Protein AF-A0A849GVB8-F1 (afdb_monomer_lite)

Sequence (50 aa):
EFRALDLKRVAASMRAARMADLRNVYSASDAAEAGFEAYDSIGRRPYPDR

Foldseek 3Di:
DPQDDQLLVVQVPDPAQEEEDAPPNDDQVVNVVSPHQWYYYPPDQIPVRD

Structure (mmCIF, N/CA/C/O backbone):
data_AF-A0A849GVB8-F1
#
_entry.id   AF-A0A849GVB8-F1
#
loop_
_atom_site.group_PDB
_atom_site.id
_atom_site.type_symbol
_atom_site.label_atom_id
_atom_site.label_alt_id
_atom_site.label_comp_id
_atom_site.label_asym_id
_atom_site.label_entity_id
_atom_site.label_seq_id
_atom_site.pdbx_PDB_ins_code
_atom_site.Cartn_x
_atom_site.Cartn_y
_atom_site.Cartn_z
_atom_site.occupancy
_atom_site.B_iso_or_equiv
_atom_site.auth_seq_id
_atom_site.auth_comp_id
_atom_site.auth_asym_id
_atom_site.auth_atom_id
_atom_site.pdbx_PDB_model_num
ATOM 1 N N . GLU A 1 1 ? -1.968 14.311 -5.645 1.00 48.28 1 GLU A N 1
ATOM 2 C CA . GLU A 1 1 ? -1.041 13.159 -5.599 1.00 48.28 1 GLU A CA 1
ATOM 3 C C . GLU A 1 1 ? -1.585 12.118 -4.621 1.00 48.28 1 GLU A C 1
ATOM 5 O O . GLU A 1 1 ? -2.178 12.530 -3.637 1.00 48.28 1 GLU A O 1
ATOM 10 N N . PHE A 1 2 ? -1.417 10.811 -4.864 1.00 58.28 2 PHE A N 1
ATOM 11 C CA . PHE A 1 2 ? -1.847 9.727 -3.948 1.00 58.28 2 PHE A CA 1
ATOM 12 C C . PHE A 1 2 ? -0.760 9.334 -2.931 1.00 58.28 2 PHE A C 1
ATOM 14 O O . PHE A 1 2 ? -0.703 8.204 -2.455 1.00 58.28 2 PHE A O 1
ATOM 21 N N . ARG A 1 3 ? 0.150 10.252 -2.607 1.00 57.28 3 ARG A N 1
ATOM 22 C CA . ARG A 1 3 ? 1.103 10.033 -1.519 1.00 57.28 3 ARG A CA 1
ATOM 23 C C . ARG A 1 3 ? 0.354 10.325 -0.210 1.00 57.28 3 ARG A C 1
ATOM 25 O O . ARG A 1 3 ? -0.237 11.392 -0.099 1.00 57.28 3 ARG A O 1
ATOM 32 N N . ALA A 1 4 ? 0.364 9.367 0.724 1.00 72.25 4 ALA A N 1
ATOM 33 C CA . ALA A 1 4 ? -0.306 9.386 2.040 1.00 72.25 4 ALA A CA 1
ATOM 34 C C . ALA A 1 4 ? -1.796 8.966 2.121 1.00 72.25 4 ALA A C 1
ATOM 36 O O . ALA A 1 4 ? -2.536 9.485 2.955 1.00 72.25 4 ALA A O 1
ATOM 37 N N . LEU A 1 5 ? -2.251 7.992 1.321 1.00 84.50 5 LEU A N 1
ATOM 38 C CA . LEU A 1 5 ? -3.481 7.266 1.678 1.00 84.50 5 LEU A CA 1
ATOM 39 C C . LEU A 1 5 ? -3.261 6.445 2.957 1.00 84.50 5 LEU A C 1
ATOM 41 O O . LEU A 1 5 ? -2.221 5.808 3.121 1.00 84.50 5 LEU A O 1
ATOM 45 N N . ASP A 1 6 ? -4.270 6.412 3.825 1.00 92.69 6 ASP A N 1
ATOM 46 C CA . ASP A 1 6 ? -4.323 5.473 4.945 1.00 92.69 6 ASP A CA 1
ATOM 47 C C . ASP A 1 6 ? -4.640 4.069 4.411 1.00 92.69 6 ASP A C 1
ATOM 49 O O . ASP A 1 6 ? -5.798 3.713 4.169 1.00 92.69 6 ASP A O 1
ATOM 53 N N . LEU A 1 7 ? -3.587 3.279 4.194 1.00 94.38 7 LEU A N 1
ATOM 54 C CA . LEU A 1 7 ? -3.696 1.937 3.628 1.00 94.38 7 LEU A CA 1
ATOM 55 C C . LEU A 1 7 ? -4.511 0.984 4.511 1.00 94.38 7 LEU A C 1
ATOM 57 O O . LEU A 1 7 ? -5.214 0.129 3.975 1.00 94.38 7 LEU A O 1
ATOM 61 N N . LYS A 1 8 ? -4.483 1.156 5.839 1.00 96.25 8 LYS A N 1
ATOM 62 C CA . LYS A 1 8 ? -5.251 0.317 6.773 1.00 96.25 8 LYS A CA 1
ATOM 63 C C . LYS A 1 8 ? -6.743 0.554 6.603 1.00 96.25 8 LYS A C 1
ATOM 65 O O . LYS A 1 8 ? -7.523 -0.394 6.528 1.00 96.25 8 LYS A O 1
ATOM 70 N N . ARG A 1 9 ? -7.146 1.823 6.479 1.00 96.69 9 ARG A N 1
ATOM 71 C CA . ARG A 1 9 ? -8.542 2.182 6.198 1.00 96.69 9 ARG A CA 1
ATOM 72 C C . ARG A 1 9 ? -9.014 1.618 4.856 1.00 96.69 9 ARG A C 1
ATOM 74 O O . ARG A 1 9 ? -10.166 1.202 4.755 1.00 96.69 9 ARG A O 1
ATOM 81 N N . VAL A 1 10 ? -8.153 1.622 3.836 1.00 95.44 10 VAL A N 1
ATOM 82 C CA . VAL A 1 10 ? -8.483 1.055 2.519 1.00 95.44 10 VAL A CA 1
ATOM 83 C C . VAL A 1 10 ? -8.657 -0.459 2.613 1.00 95.44 10 VAL A C 1
ATOM 85 O O . VAL A 1 10 ? -9.689 -0.962 2.186 1.00 95.44 10 VAL A O 1
ATOM 88 N N . ALA A 1 11 ? -7.707 -1.181 3.211 1.00 97.06 11 ALA A N 1
ATOM 89 C CA . ALA A 1 11 ? -7.809 -2.631 3.368 1.00 97.06 11 ALA A CA 1
ATOM 90 C C . ALA A 1 11 ? -9.088 -3.034 4.123 1.00 97.06 11 ALA A C 1
ATOM 92 O O . ALA A 1 11 ? -9.826 -3.907 3.670 1.00 97.06 11 ALA A O 1
ATOM 93 N N . ALA A 1 12 ? -9.402 -2.335 5.219 1.00 97.38 12 ALA A N 1
ATOM 94 C CA . ALA A 1 12 ? -10.570 -2.615 6.054 1.00 97.38 12 ALA A CA 1
ATOM 95 C C . ALA A 1 12 ? -11.923 -2.391 5.352 1.00 97.38 12 ALA A C 1
ATOM 97 O O . ALA A 1 12 ? -12.930 -2.949 5.785 1.00 97.38 12 ALA A O 1
ATOM 98 N N . SER A 1 13 ? -11.977 -1.572 4.296 1.00 97.12 13 SER A N 1
ATOM 99 C CA . SER A 1 13 ? -13.218 -1.312 3.554 1.00 97.12 13 SER A CA 1
ATOM 100 C C . SER A 1 13 ? -13.430 -2.252 2.364 1.00 97.12 13 SER A C 1
ATOM 102 O O . SER A 1 13 ? -14.510 -2.256 1.768 1.00 97.12 13 SER A O 1
ATOM 104 N N . MET A 1 14 ? -12.426 -3.053 2.000 1.00 97.19 14 MET A N 1
ATOM 105 C CA . MET A 1 14 ? -12.496 -3.955 0.855 1.00 97.19 14 MET A CA 1
ATOM 106 C C . MET A 1 14 ? -13.117 -5.299 1.232 1.00 97.19 14 MET A C 1
ATOM 108 O O . MET A 1 14 ? -12.797 -5.894 2.254 1.00 97.19 14 MET A O 1
ATOM 112 N N . ARG A 1 15 ? -13.955 -5.843 0.339 1.00 98.00 15 ARG A N 1
ATOM 113 C CA . ARG A 1 15 ? -14.488 -7.211 0.482 1.00 98.00 15 ARG A CA 1
ATOM 114 C C . ARG A 1 15 ? -13.387 -8.279 0.422 1.00 98.00 15 ARG A C 1
ATOM 116 O O . ARG A 1 15 ? -13.515 -9.318 1.056 1.00 98.00 15 ARG A O 1
ATOM 123 N N . ALA A 1 16 ? -12.365 -8.041 -0.393 1.00 97.12 16 ALA A N 1
ATOM 124 C CA . ALA A 1 16 ? -11.145 -8.834 -0.470 1.00 97.12 16 ALA A CA 1
ATOM 125 C C . ALA A 1 16 ? -9.993 -7.844 -0.621 1.00 97.12 16 ALA A C 1
ATOM 127 O O . ALA A 1 16 ? -9.904 -7.158 -1.644 1.00 97.12 16 ALA A O 1
ATOM 128 N N . ALA A 1 17 ? -9.163 -7.715 0.408 1.00 97.62 17 ALA A N 1
ATOM 129 C CA . ALA A 1 17 ? -8.134 -6.687 0.469 1.00 97.62 17 ALA A CA 1
ATOM 130 C C . ALA A 1 17 ? -6.944 -7.071 -0.421 1.00 97.62 17 ALA A C 1
ATOM 132 O O . ALA A 1 17 ? -5.925 -7.546 0.058 1.00 97.62 17 ALA A O 1
ATOM 133 N N . ARG A 1 18 ? -7.059 -6.890 -1.740 1.00 97.50 18 ARG A N 1
ATOM 134 C CA . ARG A 1 18 ? -5.980 -7.155 -2.707 1.00 97.50 18 ARG A CA 1
ATOM 135 C C . ARG A 1 18 ? -5.614 -5.875 -3.441 1.00 97.50 18 ARG A C 1
ATOM 137 O O . ARG A 1 18 ? -6.482 -5.243 -4.036 1.00 97.50 18 ARG A O 1
ATOM 144 N N . MET A 1 19 ? -4.345 -5.495 -3.394 1.00 96.31 19 MET A N 1
ATOM 145 C CA . MET A 1 19 ? -3.844 -4.249 -3.966 1.00 96.31 19 MET A CA 1
ATOM 146 C C . MET A 1 19 ? -3.131 -4.499 -5.294 1.00 96.31 19 MET A C 1
ATOM 148 O O . MET A 1 19 ? -2.269 -5.367 -5.389 1.00 96.31 19 MET A O 1
ATOM 152 N N . ALA A 1 20 ? -3.451 -3.687 -6.299 1.00 96.25 20 ALA A N 1
ATOM 153 C CA . ALA A 1 20 ? -2.671 -3.571 -7.524 1.00 96.25 20 ALA A CA 1
ATOM 154 C C . ALA A 1 20 ? -2.099 -2.150 -7.610 1.00 96.25 20 ALA A C 1
ATOM 156 O O . ALA A 1 20 ? -2.858 -1.180 -7.671 1.00 96.25 20 ALA A O 1
ATOM 157 N N . ASP A 1 21 ? -0.774 -2.025 -7.612 1.00 94.81 21 ASP A N 1
ATOM 158 C CA . ASP A 1 21 ? -0.071 -0.750 -7.724 1.00 94.81 21 ASP A CA 1
ATOM 159 C C . ASP A 1 21 ? 0.610 -0.616 -9.090 1.00 94.81 21 ASP A C 1
ATOM 161 O O . ASP A 1 21 ? 1.694 -1.136 -9.355 1.00 94.81 21 ASP A O 1
ATOM 165 N N . LEU A 1 22 ? -0.037 0.145 -9.970 1.00 95.31 22 LEU A N 1
ATOM 166 C CA . LEU A 1 22 ? 0.433 0.387 -11.335 1.00 95.31 22 LEU A CA 1
ATOM 167 C C . LEU A 1 22 ? 1.479 1.507 -11.430 1.00 95.31 22 LEU A C 1
ATOM 169 O O . LEU A 1 22 ? 1.990 1.784 -12.514 1.00 95.31 22 LEU A O 1
ATOM 173 N N . ARG A 1 23 ? 1.767 2.196 -10.319 1.00 93.56 23 ARG A N 1
ATOM 174 C CA . ARG A 1 23 ? 2.684 3.345 -10.271 1.00 93.56 23 ARG A CA 1
ATOM 175 C C . ARG A 1 23 ? 3.852 3.142 -9.320 1.00 93.56 23 ARG A C 1
ATOM 177 O O . ARG A 1 23 ? 4.691 4.039 -9.232 1.00 93.56 23 ARG A O 1
ATOM 184 N N . ASN A 1 24 ? 3.929 1.987 -8.664 1.00 93.31 24 ASN A N 1
ATOM 185 C CA . ASN A 1 24 ? 5.016 1.630 -7.764 1.00 93.31 24 ASN A CA 1
ATOM 186 C C . ASN A 1 24 ? 5.187 2.640 -6.605 1.00 93.31 24 ASN A C 1
ATOM 188 O O . ASN A 1 24 ? 6.313 2.930 -6.188 1.00 93.31 24 ASN A O 1
ATOM 192 N N . VAL A 1 25 ? 4.067 3.192 -6.123 1.00 93.19 25 VAL A N 1
ATOM 193 C CA . VAL A 1 25 ? 3.967 4.167 -5.024 1.00 93.19 25 VAL A CA 1
ATOM 194 C C . VAL A 1 25 ? 4.144 3.503 -3.661 1.00 93.19 25 VAL A C 1
ATOM 196 O O . VAL A 1 25 ? 4.720 4.126 -2.771 1.00 93.19 25 VAL A O 1
ATOM 199 N N . TYR A 1 26 ? 3.677 2.267 -3.500 1.00 93.06 26 TYR A N 1
ATOM 200 C CA . TYR A 1 26 ? 3.775 1.505 -2.259 1.00 93.06 26 TYR A CA 1
ATOM 201 C C . TYR A 1 26 ? 4.773 0.353 -2.397 1.00 93.06 26 TYR A C 1
ATOM 203 O O . TYR A 1 26 ? 5.257 0.027 -3.488 1.00 93.06 26 TYR A O 1
ATOM 211 N N . SER A 1 27 ? 5.133 -0.236 -1.262 1.00 93.94 27 SER A N 1
ATOM 212 C CA . SER A 1 27 ? 5.916 -1.465 -1.205 1.00 93.94 27 SER A CA 1
ATOM 213 C C . SER A 1 27 ? 5.034 -2.653 -0.820 1.00 93.94 27 SER A C 1
ATOM 215 O O . SER A 1 27 ? 3.973 -2.494 -0.213 1.00 93.94 27 SER A O 1
ATOM 217 N N . ALA A 1 28 ? 5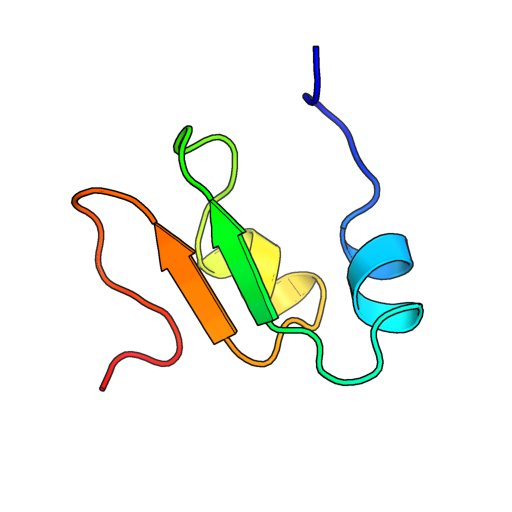.494 -3.864 -1.141 1.00 95.38 28 ALA A N 1
ATOM 218 C CA . ALA A 1 28 ? 4.809 -5.088 -0.732 1.00 95.38 28 ALA A CA 1
ATOM 219 C C . ALA A 1 28 ? 4.730 -5.225 0.800 1.00 95.38 28 ALA A C 1
ATOM 221 O O . ALA A 1 28 ? 3.730 -5.728 1.308 1.00 95.38 28 ALA A O 1
ATOM 222 N N . SER A 1 29 ? 5.745 -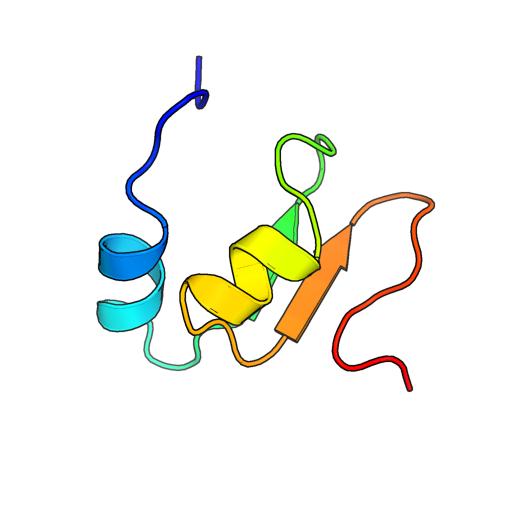4.750 1.538 1.00 95.31 29 SER A N 1
ATOM 223 C CA . SER A 1 29 ? 5.727 -4.748 3.005 1.00 95.31 29 SER A CA 1
ATOM 224 C C . SER A 1 29 ? 4.680 -3.788 3.558 1.00 95.31 29 SER A C 1
ATOM 226 O O . SER A 1 29 ? 3.909 -4.198 4.417 1.00 95.31 29 SER A O 1
ATOM 228 N N . ASP A 1 30 ? 4.575 -2.566 3.024 1.00 95.12 30 ASP A N 1
ATOM 229 C CA . ASP A 1 30 ? 3.567 -1.599 3.488 1.00 95.12 30 ASP A CA 1
ATOM 230 C C . ASP A 1 30 ? 2.144 -2.124 3.252 1.00 95.12 30 ASP A C 1
ATOM 232 O O . ASP A 1 30 ? 1.265 -1.974 4.101 1.00 95.12 30 ASP A O 1
ATOM 236 N N . ALA A 1 31 ? 1.910 -2.770 2.104 1.00 95.31 31 ALA A N 1
ATOM 237 C CA . ALA A 1 31 ? 0.629 -3.399 1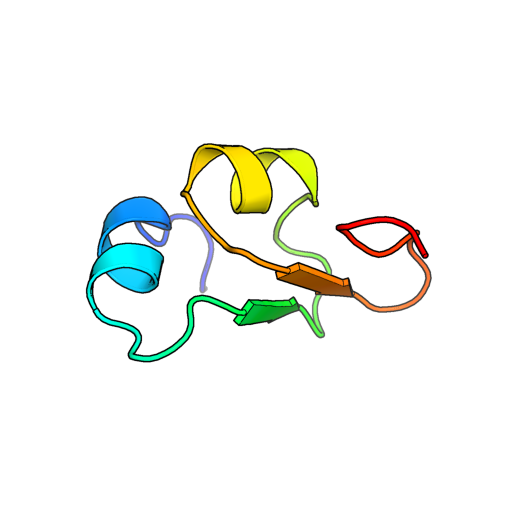.802 1.00 95.31 31 ALA A CA 1
ATOM 238 C C . ALA A 1 31 ? 0.332 -4.575 2.752 1.00 95.31 31 ALA A C 1
ATOM 240 O O . ALA A 1 31 ? -0.784 -4.685 3.262 1.00 95.31 31 ALA A O 1
ATOM 241 N N . ALA A 1 32 ? 1.320 -5.423 3.049 1.00 96.06 32 ALA A N 1
ATOM 242 C CA . ALA A 1 32 ? 1.158 -6.516 4.006 1.00 96.06 32 ALA A CA 1
ATOM 243 C C . ALA A 1 32 ? 0.866 -5.995 5.428 1.00 96.06 32 ALA A C 1
ATOM 245 O O . ALA A 1 32 ? -0.084 -6.443 6.069 1.00 96.06 32 ALA A O 1
ATOM 246 N N . GLU A 1 33 ? 1.618 -4.999 5.902 1.00 96.62 33 GLU A N 1
ATOM 247 C CA . GLU A 1 33 ? 1.418 -4.360 7.212 1.00 96.62 33 GLU A CA 1
ATOM 248 C C . GLU A 1 33 ? 0.070 -3.634 7.327 1.00 96.62 33 GLU A C 1
ATOM 250 O O . GLU A 1 33 ? -0.503 -3.526 8.415 1.00 96.62 33 GLU A O 1
ATOM 255 N N . ALA A 1 34 ? -0.463 -3.146 6.206 1.00 96.44 34 ALA A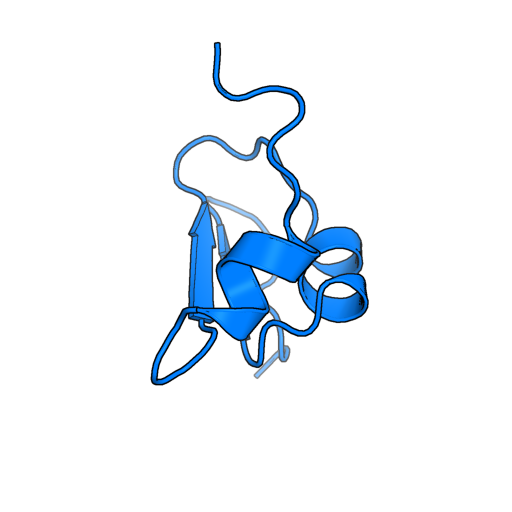 N 1
ATOM 256 C CA . ALA A 1 34 ? -1.788 -2.543 6.138 1.00 96.44 34 ALA A CA 1
ATOM 257 C C . ALA A 1 34 ? -2.939 -3.565 6.142 1.00 96.44 34 ALA A C 1
ATOM 259 O O . ALA A 1 34 ? -4.091 -3.165 6.314 1.00 96.44 34 ALA A O 1
ATOM 260 N N . GLY A 1 35 ? -2.644 -4.860 5.993 1.00 97.00 35 GLY A N 1
ATOM 261 C CA . GLY A 1 35 ? -3.628 -5.942 6.031 1.00 97.00 35 GLY A CA 1
ATOM 262 C C . GLY A 1 35 ? -4.156 -6.378 4.664 1.00 97.00 35 GLY A C 1
ATOM 263 O O . GLY A 1 35 ? -5.209 -7.010 4.600 1.00 97.00 35 GLY A O 1
ATOM 264 N N . PHE A 1 36 ? -3.460 -6.055 3.569 1.00 97.69 36 PHE A N 1
ATOM 265 C CA . PHE A 1 36 ? -3.794 -6.623 2.265 1.00 97.69 36 PHE A CA 1
ATOM 266 C C . PHE A 1 36 ? -3.404 -8.107 2.206 1.00 97.69 36 PHE A C 1
ATOM 268 O O . PHE A 1 36 ? -2.297 -8.487 2.567 1.00 97.69 36 PHE A O 1
ATOM 275 N N . GLU A 1 37 ? -4.307 -8.946 1.701 1.00 97.81 37 GLU A N 1
ATOM 276 C CA . GLU A 1 37 ? -4.102 -10.373 1.429 1.00 97.81 37 GLU A CA 1
ATOM 277 C C . GLU A 1 37 ? -3.137 -10.621 0.268 1.00 97.81 37 GLU A C 1
ATOM 279 O O . GLU A 1 37 ? -2.557 -11.698 0.173 1.00 97.81 37 GLU A O 1
ATOM 284 N N . ALA A 1 38 ? -3.042 -9.669 -0.663 1.00 97.75 38 ALA A N 1
ATOM 285 C CA . ALA A 1 38 ? -2.162 -9.737 -1.818 1.00 97.75 38 ALA A CA 1
ATOM 286 C C . ALA A 1 38 ? -1.809 -8.334 -2.320 1.00 97.75 38 ALA A C 1
ATOM 288 O O . ALA A 1 38 ? -2.616 -7.406 -2.227 1.00 97.75 38 ALA A O 1
ATOM 289 N N . TYR A 1 39 ? -0.620 -8.205 -2.892 1.00 97.50 39 TYR A N 1
ATOM 290 C CA . TYR A 1 39 ? -0.090 -7.003 -3.506 1.00 97.50 39 TYR A CA 1
ATOM 291 C C . TYR A 1 39 ? 0.654 -7.369 -4.791 1.00 97.50 39 TYR A C 1
ATOM 293 O O . TYR A 1 39 ? 1.524 -8.240 -4.785 1.00 97.50 39 TYR A O 1
ATOM 301 N N . ASP A 1 40 ? 0.335 -6.677 -5.878 1.00 97.62 40 ASP A N 1
ATOM 302 C CA . ASP A 1 40 ? 1.035 -6.811 -7.151 1.00 97.62 40 ASP A CA 1
ATOM 303 C C . ASP A 1 40 ? 1.418 -5.435 -7.698 1.00 97.62 40 ASP A C 1
ATOM 305 O O . ASP A 1 40 ? 0.697 -4.450 -7.513 1.00 97.62 40 ASP A O 1
ATOM 309 N N . SER A 1 41 ? 2.576 -5.357 -8.348 1.00 96.69 41 SER A N 1
ATOM 310 C CA . SER A 1 41 ? 3.093 -4.105 -8.889 1.00 96.69 41 SER A CA 1
ATOM 311 C C . SER A 1 41 ? 4.051 -4.319 -10.050 1.00 96.69 41 SER A C 1
ATOM 313 O O . SER A 1 41 ? 4.662 -5.375 -10.208 1.00 96.69 41 SER A O 1
ATOM 315 N N . ILE A 1 42 ? 4.184 -3.298 -10.891 1.00 96.88 42 ILE A N 1
ATOM 316 C CA . ILE A 1 42 ? 4.876 -3.438 -12.171 1.00 96.88 42 ILE A CA 1
ATOM 317 C C . ILE A 1 42 ? 6.382 -3.631 -11.966 1.00 96.88 42 ILE A C 1
ATOM 319 O O . ILE A 1 42 ? 7.078 -2.744 -11.466 1.00 96.88 42 ILE A O 1
ATOM 323 N N . GLY A 1 43 ? 6.889 -4.778 -12.427 1.00 96.00 43 GLY A N 1
ATOM 324 C CA . GLY A 1 43 ? 8.320 -5.093 -12.452 1.00 96.00 43 GLY A CA 1
ATOM 325 C C . GLY A 1 43 ? 8.923 -5.417 -11.083 1.00 96.00 43 GLY A C 1
ATOM 326 O O . GLY A 1 43 ? 10.140 -5.327 -10.925 1.00 96.00 43 GLY A O 1
ATOM 327 N N . ARG A 1 44 ? 8.099 -5.764 -10.088 1.00 94.25 44 ARG A N 1
ATOM 328 C CA . ARG A 1 44 ? 8.533 -6.140 -8.734 1.00 94.25 44 ARG A CA 1
ATOM 329 C C . ARG A 1 44 ? 7.957 -7.502 -8.354 1.00 94.25 44 ARG A C 1
ATOM 331 O O . ARG A 1 44 ? 6.988 -7.962 -8.945 1.00 94.25 44 ARG A O 1
ATOM 338 N N . ARG A 1 45 ? 8.564 -8.144 -7.356 1.00 94.31 45 ARG A N 1
ATOM 339 C CA . ARG A 1 45 ? 8.084 -9.418 -6.809 1.00 94.31 45 ARG A CA 1
ATOM 340 C C . ARG A 1 45 ? 6.717 -9.218 -6.125 1.00 94.31 45 ARG A C 1
ATOM 342 O O . ARG A 1 45 ? 6.613 -8.284 -5.323 1.00 94.31 45 ARG A O 1
ATOM 349 N N . PRO A 1 46 ? 5.696 -10.042 -6.423 1.00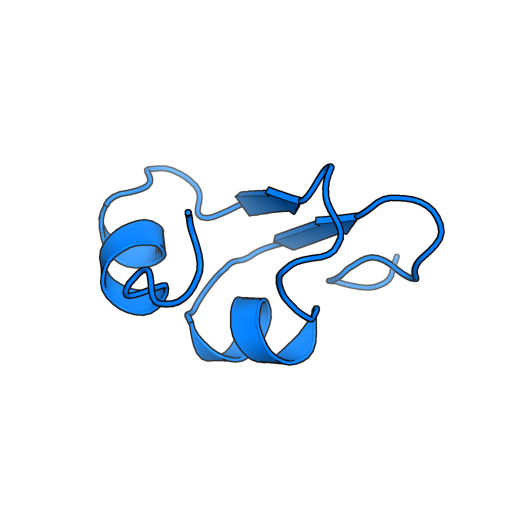 93.94 46 PRO A N 1
ATOM 350 C CA . PRO A 1 46 ? 4.376 -9.914 -5.814 1.00 93.94 46 PRO A CA 1
ATOM 351 C C . PRO A 1 46 ? 4.354 -10.452 -4.375 1.00 93.94 46 PRO A C 1
ATOM 353 O O . PRO A 1 46 ? 5.270 -11.140 -3.927 1.00 93.94 46 PRO A O 1
ATOM 356 N N . TYR A 1 47 ? 3.277 -10.142 -3.657 1.00 92.88 47 TYR A N 1
ATOM 357 C CA . TYR A 1 47 ? 2.946 -10.683 -2.341 1.00 92.88 47 TYR A CA 1
ATOM 358 C C . TYR A 1 47 ? 1.510 -11.258 -2.350 1.00 92.88 47 TYR A C 1
ATOM 360 O O . TYR A 1 47 ? 0.627 -10.652 -2.949 1.00 92.88 47 TYR A O 1
ATOM 368 N N . PRO A 1 48 ? 1.228 -12.393 -1.687 1.00 90.56 48 PRO A N 1
ATOM 369 C CA . PRO A 1 48 ? 2.210 -13.377 -1.284 1.00 90.56 48 PRO A CA 1
ATOM 370 C C . PRO A 1 48 ? 2.958 -13.853 -2.522 1.00 90.56 48 PRO A C 1
ATOM 372 O O . PRO A 1 48 ? 2.417 -13.954 -3.622 1.00 90.56 48 PRO A O 1
ATOM 375 N N . ASP A 1 49 ? 4.229 -14.095 -2.312 1.00 79.88 49 ASP A N 1
ATOM 376 C CA . ASP A 1 49 ? 5.142 -14.492 -3.351 1.00 79.88 49 ASP A CA 1
ATOM 377 C C . ASP A 1 49 ? 4.874 -15.964 -3.702 1.00 79.88 49 ASP A C 1
ATOM 379 O O . ASP A 1 49 ? 5.016 -16.842 -2.847 1.00 79.88 49 ASP A O 1
ATOM 383 N N . ARG A 1 50 ? 4.342 -16.204 -4.906 1.00 70.06 50 ARG A N 1
ATOM 384 C CA . ARG A 1 50 ? 3.904 -17.523 -5.389 1.00 70.06 50 ARG A CA 1
ATOM 385 C C . ARG A 1 50 ? 4.836 -18.080 -6.448 1.00 70.06 50 ARG A C 1
ATOM 387 O O . ARG A 1 50 ? 5.309 -17.279 -7.282 1.00 70.06 50 ARG A O 1
#

Radius of gyration: 10.13 Å; chains: 1; bounding box: 23×31×20 Å

pLDDT: mean 91.72, std 11.0, range [48.28, 98.0]

Secondary structure (DSSP, 8-st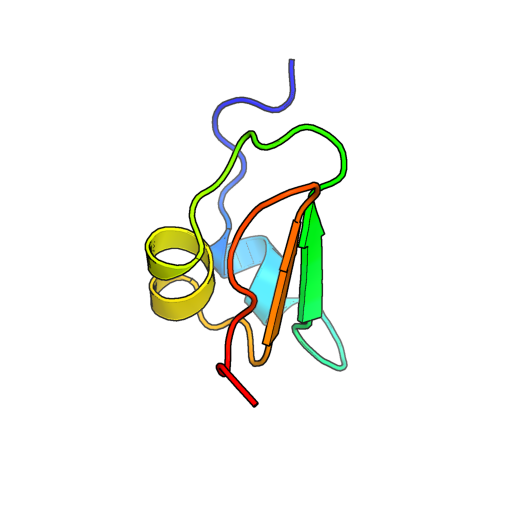ate):
--TT--HHHHHHH-SS-EEEESS--S-HHHHHHTT-SEEEETTS--BS--